Protein AF-A0A516GMG4-F1 (afdb_monomer_lite)

Organism: NCBI:txid2594004

Sequence (79 aa):
MKKTQNIVYSLFLMLISQVLMAHGYWVETKADGKLNEAQEVKIYFSEPNDTPEPTNGKEWGLVKDFTLYVVSPSVKKQH

Structure (mmCIF, N/CA/C/O backbone):
data_AF-A0A516GMG4-F1
#
_entry.id   AF-A0A516GMG4-F1
#
loop_
_atom_site.group_PDB
_atom_site.id
_atom_site.type_symbol
_atom_site.label_atom_id
_atom_site.label_alt_id
_atom_site.label_comp_id
_atom_site.label_asym_id
_atom_site.label_entity_id
_atom_site.label_seq_id
_atom_site.pdbx_PDB_ins_code
_atom_site.Cartn_x
_atom_site.Cartn_y
_atom_site.Cartn_z
_atom_site.occupancy
_atom_site.B_iso_or_equiv
_atom_site.auth_seq_id
_atom_site.auth_comp_id
_atom_site.auth_asym_id
_atom_site.auth_atom_id
_atom_site.pdbx_PDB_model_num
ATOM 1 N N . MET A 1 1 ? -38.475 7.579 29.667 1.00 61.44 1 MET A N 1
ATOM 2 C CA . MET A 1 1 ? -37.476 6.520 29.944 1.00 61.44 1 MET A CA 1
ATOM 3 C C . MET A 1 1 ? -36.971 5.862 28.661 1.00 61.44 1 MET A C 1
ATOM 5 O O . MET A 1 1 ? -35.831 6.126 28.315 1.00 61.44 1 MET A O 1
ATOM 9 N N . LYS A 1 2 ? -37.802 5.152 27.877 1.00 68.88 2 LYS A N 1
ATOM 10 C CA . LYS A 1 2 ? -37.359 4.485 26.628 1.00 68.88 2 LYS A CA 1
ATOM 11 C C . LYS A 1 2 ? -36.715 5.420 25.584 1.00 68.88 2 LYS A C 1
ATOM 13 O O . LYS A 1 2 ? -35.684 5.084 25.027 1.00 68.88 2 LYS A O 1
ATOM 18 N N . LYS A 1 3 ? -37.266 6.624 25.358 1.00 72.50 3 LYS A N 1
ATOM 19 C CA . LYS A 1 3 ? -36.682 7.604 24.411 1.00 72.50 3 LYS A CA 1
ATOM 20 C C . LYS A 1 3 ? -35.295 8.100 24.840 1.00 72.50 3 LYS A C 1
ATOM 22 O O . LYS A 1 3 ? -34.388 8.135 24.022 1.00 72.50 3 LYS A O 1
ATOM 27 N N . THR A 1 4 ? -35.127 8.441 26.116 1.00 82.69 4 THR A N 1
ATOM 28 C CA . THR A 1 4 ? -33.838 8.885 26.669 1.00 82.69 4 THR A CA 1
ATOM 29 C C . THR A 1 4 ? -32.800 7.764 26.628 1.00 82.69 4 THR A C 1
ATOM 31 O O . THR A 1 4 ? -31.665 8.012 26.248 1.00 82.69 4 THR A O 1
ATOM 34 N N . GLN A 1 5 ? -33.199 6.523 26.930 1.00 86.12 5 GLN A N 1
ATOM 35 C CA . GLN A 1 5 ? -32.329 5.351 26.783 1.00 86.12 5 GLN A CA 1
ATOM 36 C C . GLN A 1 5 ? -31.896 5.147 25.327 1.00 86.12 5 GLN A C 1
ATOM 38 O O . GLN A 1 5 ? -30.711 4.981 25.076 1.00 86.12 5 GLN A O 1
ATOM 43 N N . ASN A 1 6 ? -32.816 5.251 24.364 1.00 89.25 6 ASN A N 1
ATOM 44 C CA . ASN A 1 6 ? -32.481 5.131 22.942 1.00 89.25 6 ASN A CA 1
ATOM 45 C C . ASN A 1 6 ? -31.498 6.215 22.480 1.00 89.25 6 ASN A C 1
ATOM 47 O O . ASN A 1 6 ? -30.581 5.914 21.729 1.00 89.25 6 ASN A O 1
ATOM 51 N N . ILE A 1 7 ? -31.653 7.453 22.959 1.00 93.50 7 ILE A N 1
ATOM 52 C CA . ILE A 1 7 ? -30.723 8.551 22.657 1.00 93.50 7 ILE A CA 1
ATOM 53 C C . ILE A 1 7 ? -29.329 8.244 23.213 1.00 93.50 7 ILE A C 1
ATOM 55 O O . ILE A 1 7 ? -28.344 8.374 22.491 1.00 93.50 7 ILE A O 1
ATOM 59 N N . VAL A 1 8 ? -29.243 7.780 24.463 1.00 94.81 8 VAL A N 1
ATOM 60 C CA . VAL A 1 8 ? -27.969 7.385 25.085 1.00 94.81 8 VAL A CA 1
ATOM 61 C C . VAL A 1 8 ? -27.321 6.222 24.328 1.00 94.81 8 VAL A C 1
ATOM 63 O O . VAL A 1 8 ? -26.123 6.271 24.064 1.00 94.81 8 VAL A O 1
ATOM 66 N N . TYR A 1 9 ? -28.096 5.217 23.911 1.00 94.44 9 TYR A N 1
ATOM 67 C CA . TYR A 1 9 ? -27.581 4.118 23.091 1.00 94.44 9 TYR A CA 1
ATOM 68 C C . TYR A 1 9 ? -27.082 4.595 21.724 1.00 94.44 9 TYR A C 1
ATOM 70 O O . TYR A 1 9 ? -26.006 4.183 21.302 1.00 94.44 9 TYR A O 1
ATOM 78 N N . SER A 1 10 ? -27.802 5.494 21.049 1.00 92.06 10 SER A N 1
ATOM 79 C CA . SER A 1 10 ? -27.349 6.069 19.777 1.00 92.06 10 SER A CA 1
ATOM 80 C C . SER A 1 10 ? -26.061 6.881 19.926 1.00 92.06 10 SER A C 1
ATOM 82 O O . SER A 1 10 ? -25.156 6.724 19.112 1.00 92.06 10 SER A O 1
ATOM 84 N N . LEU A 1 11 ? -25.942 7.696 20.977 1.00 93.44 11 LEU A N 1
ATOM 85 C CA . LEU A 1 11 ? -24.718 8.447 21.284 1.00 93.44 11 LEU A CA 1
ATOM 86 C C . LEU A 1 11 ? -23.537 7.515 21.573 1.00 93.44 11 LEU A C 1
ATOM 88 O O . LEU A 1 11 ? -22.438 7.735 21.071 1.00 93.44 11 LEU A O 1
ATOM 92 N N . PHE A 1 12 ? -23.769 6.446 22.333 1.00 92.25 12 PHE A N 1
ATOM 93 C CA . PHE A 1 12 ? -22.749 5.443 22.622 1.00 92.25 12 PHE A CA 1
ATOM 94 C C . PHE A 1 12 ? -22.280 4.710 21.356 1.00 92.25 12 PHE A C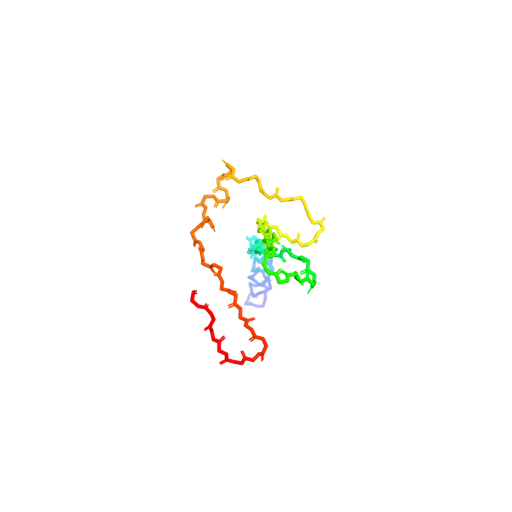 1
ATOM 96 O O . PHE A 1 12 ? -21.080 4.551 21.147 1.00 92.25 12 PHE A O 1
ATOM 103 N N . LEU A 1 13 ? -23.204 4.329 20.468 1.00 90.25 13 LEU A N 1
ATOM 104 C CA . LEU A 1 13 ? -22.865 3.703 19.185 1.00 90.25 13 LEU A CA 1
ATOM 105 C C . LEU A 1 13 ? -22.071 4.645 18.268 1.00 90.25 13 LEU A C 1
ATOM 107 O O . LEU A 1 13 ? -21.119 4.204 17.626 1.00 90.25 13 LEU A O 1
ATOM 111 N N . MET A 1 14 ? -22.407 5.939 18.238 1.00 87.44 14 MET A N 1
ATOM 112 C CA . MET A 1 14 ? -21.639 6.936 17.482 1.00 87.44 14 MET A CA 1
ATOM 113 C C . MET A 1 14 ? -20.197 7.056 17.992 1.00 87.44 14 MET A C 1
ATOM 115 O O . MET A 1 14 ? -19.275 7.091 17.181 1.00 87.44 14 MET A O 1
ATOM 119 N N . LEU A 1 15 ? -19.980 7.041 19.310 1.00 86.19 15 LEU A N 1
ATOM 120 C CA . LEU A 1 15 ? -18.634 7.105 19.893 1.00 86.19 15 LEU A CA 1
ATOM 121 C C . LEU A 1 15 ? -17.776 5.876 19.549 1.00 86.19 15 LEU A C 1
ATOM 123 O O . LEU A 1 15 ? -16.588 6.021 19.278 1.00 86.19 15 LEU A O 1
ATOM 127 N N . ILE A 1 16 ? -18.365 4.676 19.503 1.00 84.69 16 ILE A N 1
ATOM 128 C CA . ILE A 1 16 ? -17.628 3.443 19.165 1.00 84.69 16 ILE A CA 1
ATOM 129 C C . ILE A 1 16 ? -17.261 3.394 17.677 1.00 84.69 16 ILE A C 1
ATOM 131 O O . ILE A 1 16 ? -16.222 2.842 17.317 1.00 84.69 16 ILE A O 1
ATOM 135 N N . SER A 1 17 ? -18.075 3.993 16.803 1.00 76.81 17 SER A N 1
ATOM 136 C CA . SER A 1 17 ? -17.837 3.954 15.354 1.00 76.81 17 SER A CA 1
ATOM 137 C C . SER A 1 17 ? -16.517 4.604 14.915 1.00 76.81 17 SER A C 1
ATOM 139 O O . SER A 1 17 ? -15.977 4.225 13.881 1.00 76.81 17 SER A O 1
ATOM 141 N N . GLN A 1 18 ? -15.947 5.510 15.719 1.00 67.75 18 GLN A N 1
ATOM 142 C CA . GLN A 1 18 ? -14.674 6.168 15.401 1.00 67.75 18 GLN A CA 1
ATOM 143 C C . GLN A 1 18 ? -13.458 5.235 15.492 1.00 67.75 18 GLN A C 1
ATOM 145 O O . GLN A 1 18 ? -12.434 5.509 14.877 1.00 67.75 18 GLN A O 1
ATOM 150 N N . VAL A 1 19 ? -13.563 4.118 16.220 1.00 65.31 19 VAL A N 1
ATOM 151 C CA . VAL A 1 19 ? -12.457 3.158 16.401 1.00 65.31 19 VAL A CA 1
ATOM 152 C C . VAL A 1 19 ? -12.376 2.151 15.240 1.00 65.31 19 VAL A C 1
ATOM 154 O O . VAL A 1 19 ? -11.452 1.351 15.170 1.00 65.31 19 VAL A O 1
ATOM 157 N N . LEU A 1 20 ? -13.324 2.185 14.297 1.00 61.09 20 LEU A N 1
ATOM 158 C CA . LEU A 1 20 ? -13.405 1.240 13.176 1.00 61.09 20 LEU A CA 1
ATOM 159 C C . LEU A 1 20 ? -12.683 1.721 11.904 1.00 61.09 20 LEU A C 1
ATOM 161 O O . LEU A 1 20 ? -12.968 1.225 10.815 1.00 61.09 20 LEU A O 1
ATOM 165 N N . MET A 1 21 ? -11.757 2.676 12.018 1.00 63.03 21 MET A N 1
ATOM 166 C CA . MET A 1 21 ? -10.963 3.152 10.881 1.00 63.03 21 MET A CA 1
ATOM 167 C C . MET A 1 21 ? -9.934 2.080 10.489 1.00 63.03 21 MET A C 1
ATOM 169 O O . MET A 1 21 ? -8.840 1.999 11.045 1.00 63.03 21 MET A O 1
ATOM 173 N N . ALA A 1 22 ? -10.309 1.217 9.548 1.00 63.44 22 ALA A N 1
ATOM 174 C CA . ALA A 1 22 ? -9.367 0.336 8.876 1.00 63.44 22 ALA A CA 1
ATOM 175 C C . ALA A 1 22 ? -8.531 1.178 7.904 1.00 63.44 22 ALA A C 1
ATOM 177 O O . ALA A 1 22 ? -9.074 1.703 6.934 1.00 63.44 22 ALA A O 1
ATOM 178 N N . HIS A 1 23 ? -7.227 1.306 8.160 1.00 67.12 23 HIS A N 1
ATOM 179 C CA . HIS A 1 23 ? -6.312 1.880 7.174 1.00 67.12 23 HIS A CA 1
ATOM 180 C C . HIS A 1 23 ? -6.311 0.977 5.930 1.00 67.12 23 HIS A C 1
ATOM 182 O O . HIS A 1 23 ? -6.298 -0.251 6.039 1.00 67.12 23 HIS A O 1
ATOM 188 N N . GLY A 1 24 ? -6.405 1.578 4.744 1.00 79.12 24 GLY A N 1
ATOM 189 C CA . GLY A 1 24 ? -6.356 0.858 3.473 1.00 79.12 24 GLY A CA 1
ATOM 190 C C . GLY A 1 24 ? -4.923 0.581 3.022 1.00 79.12 24 GLY A C 1
ATOM 191 O O . GLY A 1 24 ? -3.966 1.141 3.556 1.00 79.12 24 GLY A O 1
ATOM 192 N N . TYR A 1 25 ? -4.767 -0.261 1.998 1.00 88.50 25 TYR A N 1
ATOM 193 C CA . TYR A 1 25 ? -3.52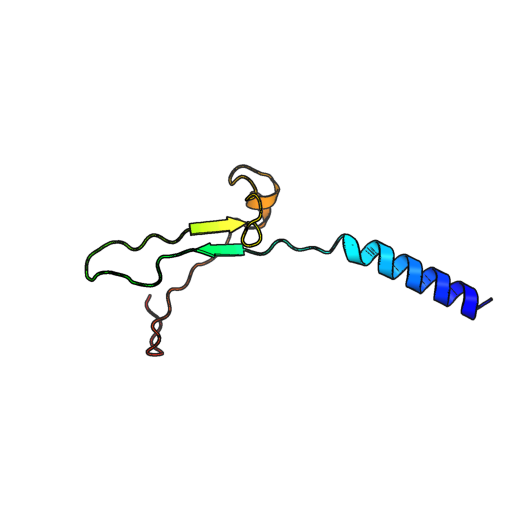4 -0.251 1.233 1.00 88.50 25 TYR A CA 1
ATOM 194 C C . TYR A 1 25 ? -3.581 0.853 0.192 1.00 88.50 25 TYR A C 1
ATOM 196 O O . TYR A 1 25 ? -4.520 0.916 -0.607 1.00 88.50 25 TYR A O 1
ATOM 204 N N . TRP A 1 26 ? -2.526 1.646 0.131 1.00 91.06 26 TRP A N 1
ATOM 205 C CA . TRP A 1 26 ? -2.261 2.502 -1.005 1.00 91.06 26 TRP A CA 1
ATOM 206 C C . TRP A 1 26 ? -1.251 1.817 -1.925 1.00 91.06 26 TRP A C 1
ATOM 208 O O . TRP A 1 26 ? -0.154 1.439 -1.510 1.00 91.06 26 TRP A O 1
ATOM 218 N N . VAL A 1 27 ? -1.648 1.626 -3.183 1.00 91.56 27 VAL A N 1
ATOM 219 C CA . VAL A 1 27 ? -0.802 1.043 -4.226 1.00 91.56 27 VAL A CA 1
ATOM 220 C C . VAL A 1 27 ? -0.421 2.145 -5.202 1.00 91.56 27 VAL A C 1
ATOM 222 O O . VAL A 1 27 ? -1.289 2.761 -5.822 1.00 91.56 27 VAL A O 1
ATOM 225 N N . GLU A 1 28 ? 0.877 2.383 -5.347 1.00 92.38 28 GLU A N 1
ATOM 226 C CA . GLU A 1 28 ? 1.431 3.383 -6.253 1.00 92.38 28 GLU A CA 1
ATOM 227 C C . GLU A 1 28 ? 2.288 2.706 -7.324 1.00 92.38 28 GLU A C 1
ATOM 229 O O . GLU A 1 28 ? 3.130 1.852 -7.042 1.00 92.38 28 GLU A O 1
ATOM 234 N N . THR A 1 29 ? 2.096 3.106 -8.577 1.00 92.44 29 THR A N 1
ATOM 235 C CA . THR A 1 29 ? 2.977 2.744 -9.687 1.00 92.44 29 THR A CA 1
ATOM 236 C C . THR A 1 29 ? 2.948 3.839 -10.750 1.00 92.44 29 THR A C 1
ATOM 238 O O . THR A 1 29 ? 2.057 4.691 -10.759 1.00 92.44 29 THR A O 1
ATOM 241 N N . LYS A 1 30 ? 3.923 3.830 -11.661 1.00 91.06 30 LYS A N 1
ATOM 242 C CA . LYS A 1 30 ? 3.905 4.719 -12.829 1.00 91.06 30 LYS A CA 1
ATOM 243 C C . LYS A 1 30 ? 2.719 4.370 -13.731 1.00 91.06 30 LYS A C 1
ATOM 245 O O . LYS A 1 30 ? 2.414 3.197 -13.921 1.00 91.06 30 LYS A O 1
ATOM 250 N N . ALA A 1 31 ? 2.087 5.390 -14.310 1.00 86.69 31 ALA A N 1
ATOM 251 C CA . ALA A 1 31 ? 0.980 5.196 -15.249 1.00 86.69 31 ALA A CA 1
ATOM 252 C C . ALA A 1 31 ? 1.417 4.444 -16.519 1.00 86.69 31 ALA A C 1
ATOM 254 O O . ALA A 1 31 ? 0.657 3.635 -17.045 1.00 86.69 31 ALA A O 1
ATOM 255 N N . ASP A 1 32 ? 2.658 4.670 -16.957 1.00 88.00 32 ASP A N 1
ATOM 256 C CA . ASP A 1 32 ? 3.231 4.060 -18.151 1.00 88.00 32 ASP A CA 1
ATOM 257 C C . ASP A 1 32 ? 4.371 3.100 -17.796 1.00 88.00 32 ASP A C 1
ATOM 259 O O . ASP A 1 32 ? 5.263 3.417 -16.999 1.00 88.00 32 ASP A O 1
ATOM 263 N N . GLY A 1 33 ? 4.364 1.936 -18.444 1.00 85.44 33 GLY A N 1
ATOM 264 C CA . GLY A 1 33 ? 5.464 0.976 -18.445 1.00 85.44 33 GLY A CA 1
ATOM 265 C C . GLY A 1 33 ? 6.225 1.000 -19.771 1.00 85.44 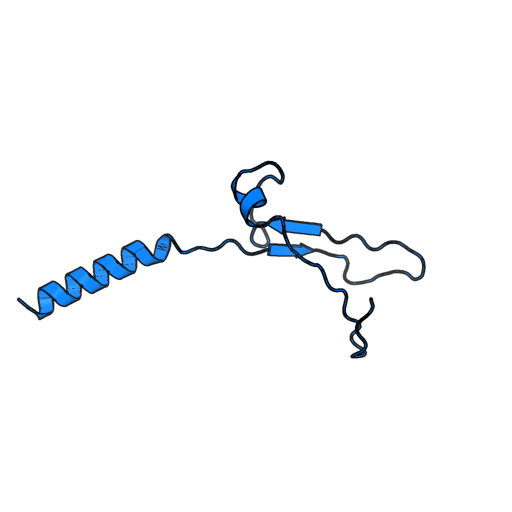33 GLY A C 1
ATOM 266 O O . GLY A 1 33 ? 5.719 1.467 -20.793 1.00 85.44 33 GLY A O 1
ATOM 267 N N . LYS A 1 34 ? 7.447 0.464 -19.774 1.00 90.56 34 LYS A N 1
ATOM 268 C CA . LYS A 1 34 ? 8.233 0.251 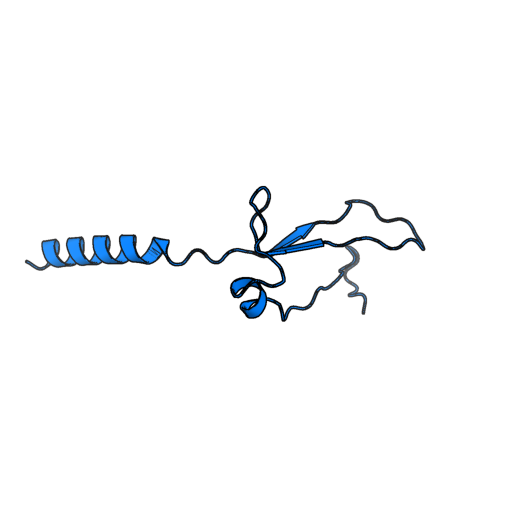-20.994 1.00 90.56 34 LYS A CA 1
ATOM 269 C C . LYS A 1 34 ? 8.447 -1.236 -21.223 1.00 90.56 34 LYS A C 1
ATOM 271 O O . LYS A 1 34 ? 8.687 -1.994 -20.287 1.00 90.56 34 LYS A O 1
ATOM 276 N N . LEU A 1 35 ? 8.355 -1.648 -22.484 1.00 88.94 35 LEU A N 1
ATOM 277 C CA . LEU A 1 35 ? 8.565 -3.040 -22.861 1.00 88.94 35 LEU A CA 1
ATOM 278 C C . LEU A 1 35 ? 9.976 -3.489 -22.457 1.00 88.94 35 LEU A C 1
ATOM 280 O O . LEU A 1 35 ? 10.947 -2.795 -22.745 1.00 88.94 35 LEU A O 1
ATOM 284 N N . ASN A 1 36 ? 10.067 -4.670 -21.841 1.00 91.06 36 ASN A N 1
ATOM 285 C CA . ASN A 1 36 ? 11.310 -5.268 -21.341 1.00 91.06 36 ASN A CA 1
ATOM 286 C C . ASN A 1 36 ? 12.024 -4.461 -20.240 1.00 91.06 36 ASN A C 1
ATOM 288 O O . ASN A 1 36 ? 13.187 -4.732 -19.948 1.00 91.06 36 ASN A O 1
ATOM 292 N N . GLU A 1 37 ? 11.341 -3.510 -19.602 1.00 93.06 37 GLU A N 1
ATOM 293 C CA . GLU A 1 37 ? 11.833 -2.826 -18.408 1.00 93.06 37 GLU A CA 1
ATOM 294 C C . GLU A 1 37 ? 10.974 -3.202 -17.196 1.00 93.06 37 GLU A C 1
ATOM 296 O O . GLU A 1 37 ? 9.761 -3.388 -17.300 1.00 93.06 37 GLU A O 1
ATOM 301 N N . ALA A 1 38 ? 11.606 -3.320 -16.027 1.00 91.06 38 ALA A N 1
ATOM 302 C CA . ALA A 1 38 ? 10.886 -3.571 -14.787 1.00 91.06 38 ALA A CA 1
ATOM 303 C C . ALA A 1 38 ? 10.035 -2.349 -14.403 1.00 91.06 38 ALA A C 1
ATOM 305 O O . ALA A 1 38 ? 10.518 -1.215 -14.408 1.00 91.06 38 ALA A O 1
ATOM 306 N N . GLN A 1 39 ? 8.780 -2.590 -14.023 1.00 90.25 39 GLN A N 1
ATOM 307 C CA . GLN A 1 39 ? 7.898 -1.572 -13.464 1.00 90.25 39 GLN A CA 1
ATOM 308 C C . GLN A 1 39 ? 7.866 -1.698 -11.942 1.00 90.25 39 GLN A C 1
ATOM 310 O O . GLN A 1 39 ? 7.572 -2.760 -11.399 1.00 90.25 39 GLN A O 1
ATOM 315 N N . GLU A 1 40 ? 8.169 -0.600 -11.255 1.00 94.25 40 GLU A N 1
ATOM 316 C CA . GLU A 1 40 ? 8.092 -0.540 -9.799 1.00 94.25 40 GLU A CA 1
ATOM 317 C C . GLU A 1 40 ? 6.633 -0.392 -9.351 1.00 94.25 40 GLU A C 1
ATOM 319 O O . GLU A 1 40 ? 5.897 0.462 -9.856 1.00 94.25 40 GLU A O 1
ATOM 324 N N . VAL A 1 41 ? 6.228 -1.215 -8.385 1.00 93.06 41 VAL A N 1
ATOM 325 C CA . VAL A 1 41 ? 4.953 -1.101 -7.675 1.00 93.06 41 VAL A CA 1
ATOM 326 C C . VAL A 1 41 ? 5.265 -0.986 -6.193 1.00 93.06 41 VAL A C 1
ATOM 328 O O . VAL A 1 41 ? 5.963 -1.834 -5.636 1.00 93.06 41 VAL A O 1
ATOM 331 N N . LYS A 1 42 ? 4.751 0.062 -5.558 1.00 93.19 42 LYS A N 1
ATOM 332 C CA . LYS A 1 42 ? 4.912 0.316 -4.129 1.00 93.19 42 LYS A CA 1
ATOM 333 C C . LYS A 1 42 ? 3.587 0.092 -3.426 1.00 93.19 42 LYS A C 1
ATOM 335 O O . LYS A 1 42 ? 2.536 0.464 -3.942 1.00 93.19 42 LYS A O 1
ATOM 340 N N . ILE A 1 43 ? 3.655 -0.533 -2.257 1.00 91.44 43 ILE A N 1
ATOM 341 C CA . ILE A 1 43 ? 2.491 -0.852 -1.435 1.00 91.44 43 ILE A CA 1
ATOM 342 C C . ILE A 1 43 ? 2.742 -0.269 -0.057 1.00 91.44 43 ILE A C 1
ATOM 344 O O . ILE A 1 43 ? 3.745 -0.584 0.585 1.00 91.44 43 ILE A O 1
ATOM 348 N N . TYR A 1 44 ? 1.820 0.574 0.376 1.00 91.56 44 TYR A N 1
ATOM 349 C CA . TYR A 1 44 ? 1.853 1.261 1.653 1.00 91.56 44 TYR A CA 1
ATOM 350 C C . TYR A 1 44 ? 0.632 0.859 2.463 1.00 91.56 44 TYR A C 1
ATOM 352 O O . TYR A 1 44 ? -0.454 0.694 1.908 1.00 91.56 44 TYR A O 1
ATOM 360 N N . PHE A 1 45 ? 0.804 0.711 3.773 1.00 90.56 45 PHE A N 1
ATOM 361 C CA . PHE A 1 45 ? -0.321 0.578 4.687 1.00 90.56 45 PHE A CA 1
ATOM 362 C C . PHE A 1 45 ? -0.643 1.962 5.246 1.00 90.56 45 PHE A C 1
ATOM 364 O O . PHE A 1 45 ? -0.139 2.361 6.293 1.00 90.56 45 PHE A O 1
ATOM 371 N N . SER A 1 46 ? -1.373 2.728 4.440 1.00 87.88 46 SER A N 1
ATOM 372 C CA . SER A 1 46 ? -1.813 4.096 4.705 1.00 87.88 46 SER A CA 1
ATOM 373 C C . SER A 1 46 ? -2.779 4.558 3.622 1.00 87.88 46 SER A C 1
ATOM 375 O O . SER A 1 46 ? -2.923 3.921 2.575 1.00 87.88 46 SER A O 1
ATOM 377 N N . GLU A 1 47 ? -3.391 5.716 3.842 1.00 87.25 47 GLU A N 1
ATOM 378 C CA . GLU A 1 47 ? -4.088 6.446 2.790 1.00 87.25 47 GLU A CA 1
ATOM 379 C C . GLU A 1 47 ? -3.105 7.247 1.912 1.00 87.25 47 GLU A C 1
ATOM 381 O O . GLU A 1 47 ? -1.956 7.496 2.309 1.00 87.25 47 GLU A O 1
ATOM 386 N N . PRO A 1 48 ? -3.520 7.660 0.699 1.00 88.19 48 PRO A N 1
ATOM 387 C CA . PRO A 1 48 ? -2.746 8.605 -0.093 1.00 88.19 48 PRO A CA 1
ATOM 388 C C . PRO A 1 48 ? -2.530 9.915 0.677 1.00 88.19 48 PRO A C 1
ATOM 390 O O . PRO A 1 48 ? -3.487 10.512 1.162 1.00 88.19 48 PRO A O 1
ATOM 393 N N . ASN A 1 49 ? -1.289 10.410 0.687 1.00 88.06 49 ASN A N 1
ATOM 394 C CA . ASN A 1 49 ? -0.832 11.623 1.393 1.00 88.06 49 ASN A CA 1
ATOM 395 C C . ASN A 1 49 ? -0.659 11.504 2.918 1.00 88.06 49 ASN A C 1
ATOM 397 O O . ASN A 1 49 ? -0.214 12.474 3.535 1.00 88.06 49 ASN A O 1
ATOM 401 N N . ASP A 1 50 ? -0.925 10.340 3.508 1.00 87.69 50 ASP A N 1
ATOM 402 C CA . ASP A 1 50 ? -0.622 10.076 4.915 1.00 87.69 50 ASP A CA 1
ATOM 403 C C . ASP A 1 50 ? 0.807 9.554 5.110 1.00 87.69 50 ASP A C 1
ATOM 405 O O . ASP A 1 50 ? 1.502 9.175 4.165 1.00 87.69 50 ASP A O 1
ATOM 409 N N . THR A 1 51 ? 1.262 9.530 6.367 1.00 89.44 51 THR A N 1
ATOM 410 C CA . THR A 1 51 ? 2.527 8.876 6.726 1.00 89.44 51 THR A CA 1
ATOM 411 C C . THR A 1 51 ? 2.319 7.358 6.744 1.00 89.44 51 THR A C 1
ATOM 413 O O . THR A 1 51 ? 1.486 6.893 7.521 1.00 89.44 51 THR A O 1
ATOM 416 N N . PRO A 1 52 ? 3.061 6.573 5.939 1.00 89.12 52 PRO A N 1
ATOM 417 C CA . PRO A 1 52 ? 2.921 5.123 5.923 1.00 89.12 52 PRO A CA 1
ATOM 418 C C . PRO A 1 52 ? 3.282 4.470 7.252 1.00 89.12 52 PRO A C 1
ATOM 420 O O . PRO A 1 52 ? 4.288 4.829 7.870 1.00 89.12 52 PRO A O 1
ATOM 423 N N . GLU A 1 53 ? 2.519 3.447 7.636 1.00 88.44 53 GLU A N 1
ATOM 424 C CA . GLU A 1 53 ? 2.909 2.578 8.742 1.00 88.44 53 GLU A CA 1
ATOM 425 C C . GLU A 1 53 ? 4.256 1.891 8.436 1.00 88.44 53 GLU A C 1
ATOM 427 O O . GLU A 1 53 ? 4.484 1.433 7.307 1.00 88.44 53 GLU A O 1
ATOM 432 N N . PRO A 1 54 ? 5.172 1.781 9.415 1.00 90.06 54 PRO A N 1
ATOM 433 C CA . PRO A 1 54 ? 6.447 1.106 9.214 1.00 90.06 54 PRO A CA 1
ATOM 434 C C . PRO A 1 54 ? 6.256 -0.373 8.864 1.00 90.06 54 PRO A C 1
ATOM 436 O O . PRO A 1 54 ? 5.508 -1.094 9.524 1.00 90.06 54 PRO A O 1
ATOM 439 N N . THR A 1 55 ? 7.018 -0.876 7.893 1.00 88.75 55 THR A N 1
ATOM 440 C CA . THR A 1 55 ? 6.949 -2.287 7.462 1.00 88.75 55 THR A CA 1
ATOM 441 C C . THR A 1 55 ? 7.455 -3.285 8.511 1.00 88.75 55 THR A C 1
ATOM 443 O O . THR A 1 55 ? 7.200 -4.483 8.418 1.00 88.75 55 THR A O 1
ATOM 446 N N . ASN A 1 56 ? 8.169 -2.812 9.532 1.00 90.06 56 ASN A N 1
ATOM 447 C CA . ASN A 1 56 ? 8.560 -3.590 10.709 1.00 90.06 56 ASN A CA 1
ATOM 448 C C . ASN A 1 56 ? 7.629 -3.358 11.916 1.00 90.06 56 ASN A C 1
ATOM 450 O O . ASN A 1 56 ? 7.901 -3.861 13.007 1.00 90.06 56 ASN A O 1
ATOM 454 N N . GLY A 1 57 ? 6.560 -2.580 11.735 1.00 86.62 57 GLY A N 1
ATOM 455 C CA . GLY A 1 57 ? 5.575 -2.271 12.757 1.00 86.62 57 GLY A CA 1
ATOM 456 C C . GLY A 1 57 ? 4.599 -3.420 12.998 1.00 86.62 57 GLY A C 1
ATOM 457 O O . GLY A 1 57 ? 4.375 -4.285 12.149 1.00 86.62 57 GLY A O 1
ATOM 458 N N . LYS A 1 58 ? 3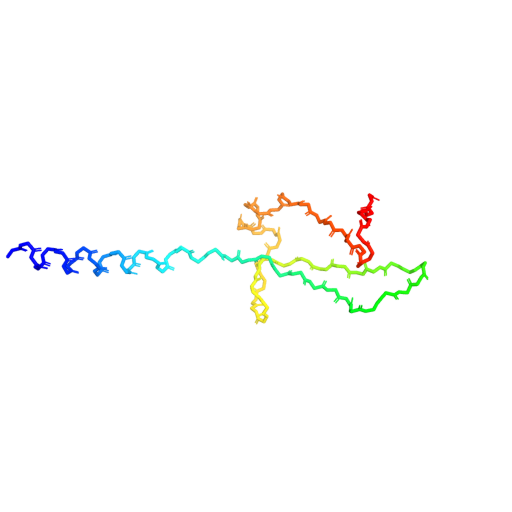.977 -3.402 14.180 1.00 87.00 58 LYS A N 1
ATOM 459 C CA . LYS A 1 58 ? 2.947 -4.373 14.573 1.00 87.00 58 LYS A CA 1
ATOM 460 C C . LYS A 1 58 ? 1.786 -4.399 13.576 1.00 87.00 58 LYS A C 1
ATOM 462 O O . LYS A 1 58 ? 1.334 -5.477 13.206 1.00 87.00 58 LYS A O 1
ATOM 467 N N . GLU A 1 59 ? 1.342 -3.222 13.145 1.00 83.88 59 GLU A N 1
ATOM 468 C CA . GLU A 1 59 ? 0.176 -3.071 12.277 1.00 83.88 59 GLU A CA 1
ATOM 469 C C . GLU A 1 59 ? 0.439 -3.638 10.875 1.00 83.88 59 GLU A C 1
ATOM 471 O O . GLU A 1 59 ? -0.378 -4.400 10.366 1.00 83.88 59 GLU A O 1
ATOM 476 N N . TRP A 1 60 ? 1.638 -3.421 10.312 1.00 85.25 60 TRP A N 1
ATOM 477 C CA . TRP A 1 60 ? 2.056 -4.082 9.068 1.00 85.25 60 TRP A CA 1
ATOM 478 C C . TRP A 1 60 ? 2.024 -5.611 9.187 1.00 85.25 60 TRP A C 1
ATOM 480 O O . TRP A 1 60 ? 1.597 -6.305 8.268 1.00 85.25 60 TRP A O 1
ATOM 490 N N . GLY A 1 61 ? 2.415 -6.157 10.343 1.00 85.69 61 GLY A N 1
ATOM 491 C CA . GLY A 1 61 ? 2.362 -7.594 10.614 1.00 85.69 61 GLY A CA 1
ATOM 492 C C . GLY A 1 61 ? 0.962 -8.210 10.498 1.00 85.69 61 GLY A C 1
ATOM 493 O O . GLY A 1 61 ? 0.861 -9.389 10.165 1.00 85.69 61 GLY A O 1
ATOM 494 N N . LEU A 1 62 ? -0.100 -7.427 10.718 1.00 85.25 62 LEU A N 1
ATOM 495 C CA . LEU A 1 62 ? -1.495 -7.870 10.590 1.00 85.25 62 LEU A CA 1
ATOM 496 C C . LEU A 1 62 ? -1.966 -7.942 9.132 1.00 85.25 62 LEU A C 1
ATOM 498 O O . LEU A 1 62 ? -2.942 -8.627 8.837 1.00 85.25 62 LEU A O 1
ATOM 502 N N . VAL A 1 63 ? -1.277 -7.237 8.234 1.00 85.50 63 VAL A N 1
ATOM 503 C CA . VAL A 1 63 ? -1.699 -7.011 6.846 1.00 85.50 63 VAL A CA 1
ATOM 504 C C . VAL A 1 63 ? -0.615 -7.393 5.828 1.00 85.50 63 VAL A C 1
ATOM 506 O O . VAL A 1 63 ? -0.787 -7.209 4.633 1.00 85.50 63 VAL A O 1
ATOM 509 N N . LYS A 1 64 ? 0.526 -7.940 6.244 1.00 85.50 64 LYS A N 1
ATOM 510 C CA . LYS A 1 64 ? 1.631 -8.289 5.330 1.00 85.50 64 LYS A CA 1
ATOM 511 C C . LYS A 1 64 ? 1.294 -9.417 4.346 1.00 85.50 64 LYS A C 1
ATOM 513 O O . LYS A 1 64 ? 1.973 -9.571 3.335 1.00 85.50 64 LYS A O 1
ATOM 518 N N . ASP A 1 65 ? 0.285 -10.225 4.661 1.00 89.62 65 ASP A N 1
ATOM 519 C CA . ASP A 1 65 ? -0.083 -11.405 3.885 1.00 89.62 65 ASP A CA 1
ATOM 520 C C . ASP A 1 65 ? -1.141 -11.024 2.835 1.00 89.62 65 ASP A C 1
ATOM 522 O O . ASP A 1 65 ? -2.343 -11.170 3.048 1.00 89.62 65 ASP A O 1
ATOM 526 N N . PHE A 1 66 ? -0.683 -10.508 1.692 1.00 88.50 66 PHE A N 1
ATOM 527 C CA . PHE A 1 66 ? -1.528 -10.119 0.559 1.00 88.50 66 PHE A CA 1
ATOM 528 C C . PHE A 1 66 ? -1.016 -10.705 -0.765 1.00 88.50 66 PHE A C 1
ATOM 530 O O . PHE A 1 66 ? 0.109 -11.191 -0.874 1.00 88.50 66 PHE A O 1
ATOM 537 N N . THR A 1 67 ? -1.850 -10.652 -1.805 1.00 89.88 67 THR A N 1
ATOM 538 C CA . THR A 1 67 ? -1.470 -11.026 -3.175 1.00 89.88 67 THR A CA 1
ATOM 539 C C . THR A 1 67 ? -1.725 -9.857 -4.113 1.00 89.88 67 TH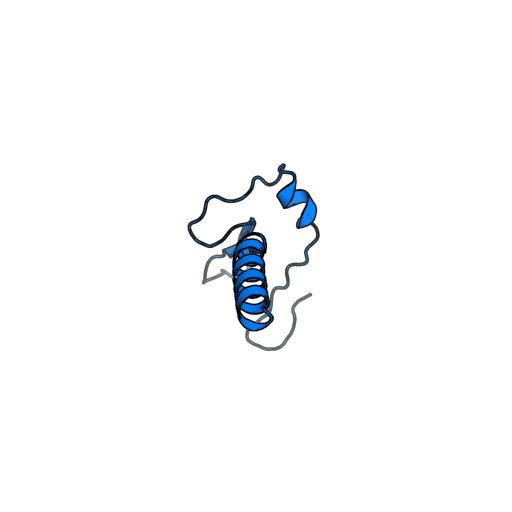R A C 1
ATOM 541 O O . THR A 1 67 ? -2.835 -9.329 -4.159 1.00 89.88 67 THR A O 1
ATOM 544 N N . LEU A 1 68 ? -0.703 -9.465 -4.873 1.00 87.50 68 LEU A N 1
ATOM 545 C CA . LEU A 1 68 ? -0.814 -8.452 -5.916 1.00 87.50 68 LEU A CA 1
ATOM 546 C C . LEU A 1 68 ? -1.120 -9.130 -7.257 1.00 87.50 68 LEU A C 1
ATOM 548 O O . LEU A 1 68 ? -0.405 -10.042 -7.665 1.00 87.50 68 LEU A O 1
ATOM 552 N N . TYR A 1 69 ? -2.158 -8.662 -7.949 1.00 87.25 69 TYR A N 1
ATOM 553 C CA . TYR A 1 69 ? -2.508 -9.122 -9.293 1.00 87.25 69 TYR A CA 1
ATOM 554 C C . TYR A 1 69 ? -2.301 -7.996 -10.299 1.00 87.25 69 TYR A C 1
ATOM 556 O O . TYR A 1 69 ? -2.820 -6.896 -10.115 1.00 87.25 69 TYR A O 1
ATOM 564 N N . VAL A 1 70 ? -1.603 -8.291 -11.394 1.00 81.44 70 VAL A N 1
ATOM 565 C CA . VAL A 1 70 ? -1.507 -7.389 -12.545 1.00 81.44 70 VAL A CA 1
ATOM 566 C C . VAL A 1 70 ? -2.535 -7.830 -13.582 1.00 81.44 70 VAL A C 1
ATOM 568 O O . VAL A 1 70 ? -2.532 -8.971 -14.047 1.00 81.44 70 VAL A O 1
ATOM 571 N N . VAL A 1 71 ? -3.448 -6.927 -13.933 1.00 79.38 71 VAL A N 1
ATOM 572 C CA . VAL A 1 71 ? -4.495 -7.182 -14.925 1.00 79.38 71 VAL A CA 1
ATOM 573 C C . VAL A 1 71 ? -4.295 -6.273 -16.130 1.00 79.38 71 VAL A C 1
ATOM 575 O O . VAL A 1 71 ? -4.198 -5.056 -16.002 1.00 79.38 71 VAL A O 1
ATOM 578 N N . SER A 1 72 ? -4.221 -6.872 -17.318 1.00 72.12 72 SER A N 1
ATOM 579 C CA . SER A 1 72 ? -4.248 -6.118 -18.570 1.00 72.12 72 SER A CA 1
ATOM 580 C C . SER A 1 72 ? -5.668 -5.584 -18.816 1.00 72.12 72 SER A C 1
ATOM 582 O O . SER A 1 72 ? -6.638 -6.278 -18.497 1.00 72.12 72 SER A O 1
ATOM 584 N N . PRO A 1 73 ? -5.832 -4.387 -19.415 1.00 68.94 73 PRO A N 1
ATOM 585 C CA . PRO A 1 73 ? -7.143 -3.890 -19.837 1.00 68.94 73 PRO A CA 1
ATOM 586 C C . PRO A 1 73 ? -7.796 -4.779 -20.909 1.00 68.94 73 PRO A C 1
ATOM 588 O O . PRO A 1 73 ? -9.018 -4.795 -21.040 1.00 68.94 73 PRO A O 1
ATOM 591 N N . SER A 1 74 ? -7.012 -5.577 -21.645 1.00 68.38 74 SER A N 1
ATOM 592 C CA . SER A 1 74 ? -7.557 -6.741 -22.345 1.00 68.38 74 SER A CA 1
ATOM 593 C C . SER A 1 74 ? -7.781 -7.828 -21.297 1.00 68.38 74 SER A C 1
ATOM 595 O O . SER A 1 74 ? -6.818 -8.206 -20.646 1.00 68.38 74 SER A O 1
ATOM 597 N N . VAL A 1 75 ? -9.016 -8.297 -21.099 1.00 52.72 75 VAL A N 1
ATOM 598 C CA . VAL A 1 75 ? -9.500 -9.194 -20.017 1.00 52.72 75 VAL A CA 1
ATOM 599 C C . VAL A 1 75 ? -8.824 -10.591 -19.979 1.00 52.72 75 VAL A C 1
ATOM 601 O O . VAL A 1 75 ? -9.469 -11.632 -19.900 1.00 52.72 75 VAL A O 1
ATOM 604 N N . LYS A 1 76 ? -7.498 -10.663 -20.048 1.00 50.75 76 LYS A N 1
ATOM 605 C CA . LYS A 1 76 ? -6.676 -11.854 -19.881 1.00 50.75 76 LYS A CA 1
ATOM 606 C C . LYS A 1 76 ? -5.785 -11.604 -18.674 1.00 50.75 76 LYS A C 1
ATOM 608 O O . LYS A 1 76 ? -4.886 -10.767 -18.718 1.00 50.75 76 LYS A O 1
ATOM 613 N N . LYS A 1 77 ? -6.078 -12.313 -17.582 1.00 46.97 77 LYS A N 1
ATOM 614 C CA . LYS A 1 77 ? -5.222 -12.351 -16.393 1.00 46.97 77 LYS A CA 1
ATOM 615 C C . LYS A 1 77 ? -3.817 -12.770 -16.828 1.00 46.97 77 LYS A C 1
ATOM 617 O O . LYS A 1 77 ? -3.689 -13.750 -17.562 1.00 46.97 77 LYS A O 1
ATOM 622 N N . GLN A 1 78 ? -2.798 -12.030 -16.407 1.00 53.72 78 GLN A N 1
ATOM 623 C CA . GLN A 1 78 ? -1.419 -12.486 -16.537 1.00 53.72 78 GLN A CA 1
ATOM 624 C C . GLN A 1 78 ? -1.020 -13.165 -15.224 1.00 53.72 78 GLN A C 1
ATOM 626 O O . GLN A 1 78 ? -1.342 -12.661 -14.147 1.00 53.72 78 GLN A O 1
ATOM 631 N N . HIS A 1 79 ? -0.460 -14.368 -15.362 1.00 40.19 79 HIS A N 1
ATOM 632 C CA . HIS A 1 79 ? 0.033 -15.223 -14.284 1.00 40.19 79 HIS A CA 1
ATOM 633 C C . HIS A 1 79 ? 1.494 -14.910 -13.986 1.00 40.19 79 HIS A C 1
ATOM 635 O O . HIS A 1 79 ? 2.225 -14.631 -14.964 1.00 40.19 79 HIS A O 1
#

pLDDT: mean 82.74, std 12.38, range [40.19, 94.81]

Foldseek 3Di:
DVVVVVVVVVVVVVVVVVVPDQQDKDKDWDPDDDPPDDTDIDIFRHDPPDDGDDCPDPSVVVVVDDDDFDQDPPRDTDD

Radius of gyration: 20.69 Å; chains: 1; bounding box: 49×27×53 Å

Secondary structure (DSSP, 8-state):
-HHHHHHHHHHHHHHHHGGG--PPEEEEE-S---TTSPPPEEEEES-TTSPPPPTTSHHHHHH-------B-SSS-B--